Protein AF-A0A2D0HP15-F1 (afdb_monomer)

Secondary structure (DSSP, 8-state):
-PPPPPEEEEEEEEEEEETTTTEEEEEEEEEEEETTEESS-TTTEEE-HHHHHHTTT--EEE--EEETTS-GGGGT--SPEEEEEETTEEEEEE-SSSSPEEEEEEHHHHHHHHHHHHHHHHHHHHHHHHTT-TTEEESSS-HHHHHT--

Structure (mmCIF, N/CA/C/O backbone):
data_AF-A0A2D0HP15-F1
#
_entry.id   AF-A0A2D0HP15-F1
#
loop_
_atom_site.group_PDB
_atom_site.id
_atom_site.type_symbol
_atom_site.label_atom_id
_atom_site.label_alt_id
_atom_site.label_comp_id
_atom_site.label_asym_id
_atom_site.label_entity_id
_atom_site.label_seq_id
_atom_site.pdbx_PDB_ins_code
_atom_site.Cartn_x
_atom_site.Cartn_y
_atom_site.Cartn_z
_atom_site.occupancy
_atom_site.B_iso_or_equiv
_atom_site.auth_seq_id
_atom_site.auth_comp_id
_atom_site.auth_asym_id
_atom_site.auth_atom_id
_atom_site.pdbx_PDB_model_num
ATOM 1 N N . MET A 1 1 ? -7.570 -1.101 23.796 1.00 62.22 1 MET A N 1
ATOM 2 C CA . MET A 1 1 ? -7.635 -0.664 22.383 1.00 62.22 1 MET A CA 1
ATOM 3 C C . MET A 1 1 ? -6.213 -0.585 21.860 1.00 62.22 1 MET A C 1
ATOM 5 O O . MET A 1 1 ? -5.354 -0.163 22.624 1.00 62.22 1 MET A O 1
ATOM 9 N N . ASN A 1 2 ? -5.953 -1.022 20.624 1.00 70.69 2 ASN A N 1
ATOM 10 C CA . ASN A 1 2 ? -4.641 -0.807 20.001 1.00 70.69 2 ASN A CA 1
ATOM 11 C C . ASN A 1 2 ? -4.427 0.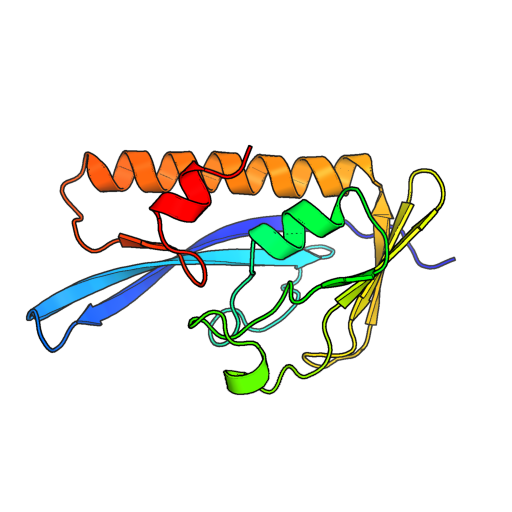698 19.774 1.00 70.69 2 ASN A C 1
ATOM 13 O O . ASN A 1 2 ? -5.408 1.388 19.483 1.00 70.69 2 ASN A O 1
ATOM 17 N N . PRO A 1 3 ? -3.196 1.213 19.925 1.00 88.19 3 PRO A N 1
ATOM 18 C CA . PRO A 1 3 ? -2.915 2.616 19.659 1.00 88.19 3 PRO A CA 1
ATOM 19 C C . PRO A 1 3 ? -3.179 2.945 18.186 1.00 88.19 3 PRO A C 1
ATOM 21 O O . PRO A 1 3 ? -2.922 2.123 17.300 1.00 88.19 3 PRO A O 1
ATOM 24 N N . ILE A 1 4 ? -3.679 4.157 17.939 1.00 92.69 4 ILE A N 1
ATOM 25 C CA . ILE A 1 4 ? -3.791 4.691 16.582 1.00 92.69 4 ILE A CA 1
ATOM 26 C C . ILE A 1 4 ? -2.374 4.832 16.030 1.00 92.69 4 ILE A C 1
ATOM 28 O O . ILE A 1 4 ? -1.502 5.424 16.662 1.00 92.69 4 ILE A O 1
ATOM 32 N N . SER A 1 5 ? -2.150 4.223 14.876 1.00 95.44 5 SER A N 1
ATOM 33 C CA . SER A 1 5 ? -0.889 4.225 14.155 1.00 95.44 5 SER A CA 1
ATOM 34 C C . SER A 1 5 ? -0.912 5.305 13.083 1.00 95.44 5 SER A C 1
ATOM 36 O O . SER A 1 5 ? -1.933 5.520 12.430 1.00 95.44 5 SER A O 1
ATOM 38 N N . ASP A 1 6 ? 0.228 5.951 12.882 1.00 96.00 6 ASP A N 1
ATOM 39 C CA . ASP A 1 6 ? 0.457 6.823 11.736 1.00 96.00 6 ASP A CA 1
ATOM 40 C C . ASP A 1 6 ? 0.743 5.974 10.494 1.00 96.00 6 ASP A C 1
ATOM 42 O O . ASP A 1 6 ? 1.467 4.976 10.579 1.00 96.00 6 ASP A O 1
ATOM 46 N N . ILE A 1 7 ? 0.185 6.366 9.349 1.00 97.56 7 ILE A N 1
ATOM 47 C CA . ILE A 1 7 ? 0.423 5.719 8.058 1.00 97.56 7 ILE A CA 1
ATOM 48 C C . ILE A 1 7 ? 0.934 6.741 7.051 1.00 97.56 7 ILE A C 1
ATOM 50 O O . ILE A 1 7 ? 0.349 7.803 6.844 1.00 97.56 7 ILE A O 1
ATOM 54 N N . LYS A 1 8 ? 2.016 6.378 6.369 1.00 97.75 8 LYS A N 1
ATOM 55 C CA . LYS A 1 8 ? 2.582 7.147 5.268 1.00 97.75 8 LYS A CA 1
ATOM 56 C C . LYS A 1 8 ? 2.876 6.216 4.107 1.00 97.75 8 LYS A C 1
ATOM 58 O O . LYS A 1 8 ? 3.398 5.125 4.305 1.00 97.75 8 LYS A O 1
ATOM 63 N N . ILE A 1 9 ? 2.581 6.664 2.895 1.00 97.62 9 ILE A N 1
ATOM 64 C CA . ILE A 1 9 ? 2.899 5.925 1.677 1.00 97.62 9 ILE A CA 1
ATOM 65 C C . ILE A 1 9 ? 3.856 6.780 0.855 1.00 97.62 9 ILE A C 1
ATOM 67 O O . ILE A 1 9 ? 3.556 7.931 0.535 1.00 97.62 9 ILE A O 1
ATOM 71 N N . CYS A 1 10 ? 5.030 6.233 0.566 1.00 94.94 10 CYS A N 1
ATOM 72 C CA . CYS A 1 10 ? 6.099 6.917 -0.151 1.00 94.94 10 CYS A CA 1
ATOM 73 C C . CYS A 1 10 ? 6.341 6.232 -1.488 1.00 94.94 10 CYS A C 1
ATOM 75 O O . CYS A 1 10 ? 6.298 5.012 -1.572 1.00 94.94 10 CYS A O 1
ATOM 77 N N . SER A 1 11 ? 6.666 7.002 -2.516 1.00 92.12 11 SER A N 1
ATOM 78 C CA . SER A 1 11 ? 7.191 6.466 -3.768 1.00 92.12 11 SER A CA 1
ATOM 79 C C . SER A 1 11 ? 8.716 6.341 -3.712 1.00 92.12 11 SER A C 1
ATOM 81 O O . SER A 1 11 ? 9.390 7.292 -3.310 1.00 92.12 11 SER A O 1
ATOM 83 N N . HIS A 1 12 ? 9.255 5.221 -4.176 1.00 90.38 12 HIS A N 1
ATOM 84 C CA . HIS A 1 12 ? 10.681 4.965 -4.340 1.00 90.38 12 HIS A CA 1
ATOM 85 C C . HIS A 1 12 ? 10.981 4.577 -5.790 1.00 90.38 12 HIS A C 1
ATOM 87 O O . HIS A 1 12 ? 10.178 3.897 -6.425 1.00 90.38 12 HIS A O 1
ATOM 93 N N . LEU A 1 13 ? 12.128 5.016 -6.311 1.00 88.06 13 LEU A N 1
ATOM 94 C CA . LEU A 1 13 ? 12.609 4.641 -7.639 1.00 88.06 13 LEU A CA 1
ATOM 95 C C . LEU A 1 13 ? 13.763 3.659 -7.484 1.00 88.06 13 LEU A C 1
ATOM 97 O O . LEU A 1 13 ? 14.813 4.025 -6.962 1.00 88.06 13 LEU A O 1
ATOM 101 N N . TYR A 1 14 ? 13.559 2.434 -7.953 1.00 85.56 14 TYR A N 1
ATOM 102 C CA . TYR A 1 14 ? 14.628 1.458 -8.103 1.00 85.56 14 TYR A CA 1
ATOM 103 C C . TYR A 1 14 ? 15.165 1.482 -9.524 1.00 85.56 14 TYR A C 1
ATOM 105 O O . TYR A 1 14 ? 14.412 1.678 -10.475 1.00 85.56 14 TYR A O 1
ATOM 113 N N . THR A 1 15 ? 16.460 1.228 -9.658 1.00 85.56 15 THR A N 1
ATOM 114 C CA . THR A 1 15 ? 17.133 1.152 -10.950 1.00 85.56 15 THR A CA 1
ATOM 115 C C . THR A 1 15 ? 17.764 -0.220 -11.089 1.00 85.56 15 THR A C 1
ATOM 117 O O . THR A 1 15 ? 18.530 -0.634 -10.218 1.00 85.56 15 THR A O 1
ATOM 120 N N . PHE A 1 16 ? 17.463 -0.913 -12.185 1.00 81.69 16 PHE A N 1
ATOM 121 C CA . PHE A 1 16 ? 18.110 -2.176 -12.529 1.00 81.69 16 PHE A CA 1
ATOM 122 C C . PHE A 1 16 ? 18.707 -2.102 -13.931 1.00 81.69 16 PHE A C 1
ATOM 124 O O . PHE A 1 16 ? 18.138 -1.444 -14.806 1.00 81.69 16 PHE A O 1
ATOM 131 N N . PRO A 1 17 ? 19.835 -2.784 -14.173 1.00 78.94 17 PRO A N 1
ATOM 132 C CA . PRO A 1 17 ? 20.353 -2.937 -15.519 1.00 78.94 17 PRO A CA 1
ATOM 133 C C . PRO A 1 17 ? 19.388 -3.793 -16.351 1.00 78.94 17 PRO A C 1
ATOM 135 O O . PRO A 1 17 ? 19.100 -4.941 -16.017 1.00 78.94 17 PRO A O 1
ATOM 138 N N . ASP A 1 18 ? 18.906 -3.239 -17.457 1.00 76.69 18 ASP A N 1
ATOM 139 C CA . ASP A 1 18 ? 18.227 -3.980 -18.510 1.00 76.69 18 ASP A CA 1
ATOM 140 C C . ASP A 1 18 ? 19.286 -4.562 -19.451 1.00 76.69 18 ASP A C 1
ATOM 142 O O . ASP A 1 18 ? 19.764 -3.913 -20.390 1.00 76.69 18 ASP A O 1
ATOM 146 N N . GLU A 1 19 ? 19.672 -5.809 -19.181 1.00 73.62 19 GLU A N 1
ATOM 147 C CA . GLU A 1 19 ? 20.675 -6.531 -19.968 1.00 73.62 19 GLU A CA 1
ATOM 148 C C . GLU A 1 19 ? 20.277 -6.688 -21.443 1.00 73.62 19 GLU A C 1
ATOM 150 O O . GLU A 1 19 ? 21.152 -6.765 -22.309 1.00 73.62 19 GLU A O 1
ATOM 155 N N . LYS A 1 20 ? 18.972 -6.697 -21.756 1.00 71.25 20 LYS A N 1
ATOM 156 C CA . LYS A 1 20 ? 18.483 -6.851 -23.134 1.00 71.25 20 LYS A CA 1
ATOM 157 C C . LYS A 1 20 ? 18.677 -5.570 -23.932 1.00 71.25 20 LYS A C 1
ATOM 159 O O . LYS A 1 20 ? 19.096 -5.633 -25.087 1.00 71.25 20 LYS A O 1
ATOM 164 N N . ASN A 1 21 ? 18.409 -4.422 -23.315 1.00 69.19 21 ASN A N 1
ATOM 165 C CA . ASN A 1 21 ? 18.455 -3.124 -23.990 1.00 69.19 21 ASN A CA 1
ATOM 166 C C . ASN A 1 21 ? 19.737 -2.321 -23.712 1.00 69.19 21 ASN A C 1
ATOM 168 O O . ASN A 1 21 ? 19.902 -1.236 -24.273 1.00 69.19 21 ASN A O 1
ATOM 172 N N . LYS A 1 22 ? 20.664 -2.850 -22.895 1.00 73.31 22 LYS A N 1
ATOM 173 C CA . LYS A 1 22 ? 21.902 -2.174 -22.451 1.00 73.31 22 LYS A CA 1
ATOM 174 C C . LYS A 1 22 ? 21.631 -0.788 -21.849 1.00 73.31 22 LYS A C 1
ATOM 176 O O . LYS A 1 22 ? 22.386 0.155 -22.083 1.00 73.31 22 LYS A O 1
ATOM 181 N N . GLN A 1 23 ? 20.532 -0.662 -21.113 1.00 78.38 23 GLN A N 1
ATOM 182 C CA . GLN A 1 23 ? 20.070 0.583 -20.497 1.00 78.38 23 GLN A CA 1
ATOM 183 C C . GLN A 1 23 ? 19.644 0.330 -19.053 1.00 78.38 23 GLN A C 1
ATOM 185 O O . GLN A 1 23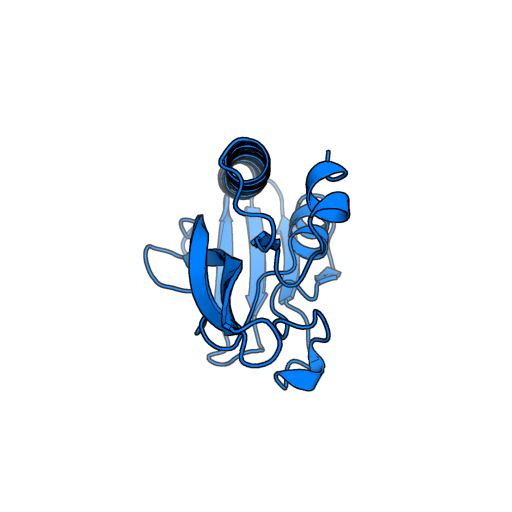 ? 19.558 -0.810 -18.612 1.00 78.38 23 GLN A O 1
ATOM 190 N N . GLU A 1 24 ? 19.384 1.397 -18.310 1.00 81.62 24 GLU A N 1
ATOM 191 C CA . GLU A 1 24 ? 18.736 1.299 -17.008 1.00 81.62 24 GLU A CA 1
ATOM 192 C C . GLU A 1 24 ? 17.212 1.209 -17.184 1.00 81.62 24 GLU A C 1
ATOM 194 O O . GLU A 1 24 ? 16.615 1.963 -17.958 1.00 81.62 24 GLU A O 1
ATOM 199 N N . ALA A 1 25 ? 16.585 0.283 -16.459 1.00 82.38 25 ALA A N 1
ATOM 200 C CA . ALA A 1 25 ? 15.145 0.244 -16.242 1.00 82.38 25 ALA A CA 1
AT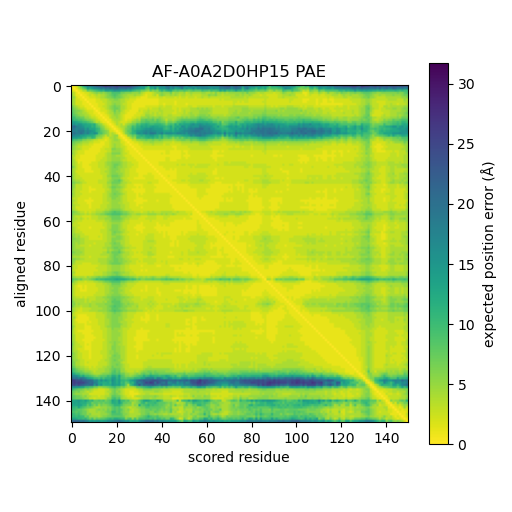OM 201 C C . ALA A 1 25 ? 14.834 0.843 -14.868 1.00 82.38 25 ALA A C 1
ATOM 203 O O . ALA A 1 25 ? 15.496 0.520 -13.874 1.00 82.38 25 ALA A O 1
ATOM 204 N N . TYR A 1 26 ? 13.828 1.714 -14.816 1.00 87.00 26 TYR A N 1
ATOM 205 C CA . TYR A 1 26 ? 13.417 2.397 -13.595 1.00 87.00 26 TYR A CA 1
ATOM 206 C C . TYR A 1 26 ? 12.086 1.826 -13.124 1.00 87.00 26 TYR A C 1
ATOM 208 O O . TYR A 1 26 ? 11.140 1.742 -13.899 1.00 87.00 26 TYR A O 1
ATOM 216 N N . TYR A 1 27 ? 11.986 1.494 -11.844 1.00 88.50 27 TYR A N 1
ATOM 217 C CA . TYR A 1 27 ? 10.788 0.918 -11.248 1.00 88.50 27 TYR A CA 1
ATOM 218 C C . TYR A 1 27 ? 10.278 1.828 -10.138 1.00 88.50 27 TYR A C 1
ATOM 220 O O . TYR A 1 27 ? 10.975 2.068 -9.150 1.00 88.50 27 TYR A O 1
ATOM 228 N N . LEU A 1 28 ? 9.063 2.348 -10.297 1.00 91.81 28 LEU A N 1
ATOM 229 C CA . LEU A 1 28 ? 8.367 3.122 -9.278 1.00 91.81 28 LEU A CA 1
ATOM 230 C C . LEU A 1 28 ? 7.595 2.182 -8.355 1.00 91.81 28 LEU A C 1
ATOM 232 O O . LEU A 1 28 ? 6.594 1.589 -8.758 1.00 91.81 28 LEU A O 1
ATOM 236 N N . ILE A 1 29 ? 8.032 2.113 -7.103 1.00 93.19 29 ILE A N 1
ATOM 237 C CA . ILE A 1 29 ? 7.418 1.303 -6.049 1.00 93.19 29 ILE A CA 1
ATOM 238 C C . ILE A 1 29 ? 6.818 2.208 -4.992 1.00 93.19 29 ILE A C 1
ATOM 240 O O . ILE A 1 29 ? 7.382 3.246 -4.653 1.00 93.19 29 ILE A O 1
ATOM 244 N N . PHE A 1 30 ? 5.683 1.795 -4.439 1.00 96.12 30 PHE A N 1
ATOM 245 C CA . PHE A 1 30 ? 5.121 2.414 -3.248 1.00 96.12 30 PHE A CA 1
ATOM 246 C C . PHE A 1 30 ? 5.520 1.609 -2.014 1.00 96.12 30 PHE A C 1
ATOM 248 O O . PHE A 1 30 ? 5.347 0.395 -1.976 1.00 96.12 30 PHE A O 1
ATOM 255 N N . GLU A 1 31 ? 6.039 2.294 -1.001 1.00 96.75 31 GLU A N 1
ATOM 256 C CA . GLU A 1 31 ? 6.351 1.739 0.311 1.00 96.75 31 GLU A CA 1
ATOM 257 C C . GLU A 1 31 ? 5.334 2.251 1.334 1.00 96.75 31 GLU A C 1
ATOM 259 O O . GLU A 1 31 ? 5.083 3.456 1.415 1.00 96.75 31 GLU A O 1
ATOM 264 N N . ILE A 1 32 ? 4.790 1.355 2.159 1.00 98.00 32 ILE A N 1
ATOM 265 C CA . ILE A 1 32 ? 3.978 1.727 3.325 1.00 98.00 32 ILE A CA 1
ATOM 266 C C . ILE A 1 32 ? 4.887 1.815 4.549 1.00 98.00 32 ILE A C 1
ATOM 268 O O . ILE A 1 32 ? 5.559 0.845 4.911 1.00 98.00 32 ILE A O 1
ATOM 272 N N . LEU A 1 33 ? 4.861 2.961 5.219 1.00 97.94 33 LEU A N 1
ATOM 273 C CA . LEU A 1 33 ? 5.452 3.174 6.527 1.00 97.94 33 LEU A CA 1
ATOM 274 C C . LEU A 1 33 ? 4.338 3.286 7.566 1.00 97.94 33 LEU A C 1
ATOM 276 O O . LEU A 1 33 ? 3.382 4.037 7.384 1.00 97.94 33 LEU A O 1
ATOM 280 N N . VAL A 1 34 ? 4.496 2.563 8.668 1.00 97.12 34 VAL A N 1
ATOM 281 C CA . VAL A 1 34 ? 3.615 2.606 9.831 1.00 97.12 34 VAL A CA 1
ATOM 282 C C . VAL A 1 34 ? 4.443 3.043 11.026 1.00 97.12 34 VAL A C 1
ATOM 284 O O . VAL A 1 34 ? 5.448 2.407 11.344 1.00 97.12 34 VAL A O 1
ATOM 287 N N . ASN A 1 35 ? 4.059 4.146 11.668 1.00 96.50 35 ASN A N 1
ATOM 288 C CA . ASN A 1 35 ? 4.835 4.768 12.751 1.00 96.50 35 ASN A CA 1
ATOM 289 C C . ASN A 1 35 ? 6.315 4.994 12.365 1.00 96.50 35 ASN A C 1
ATOM 291 O O . ASN A 1 35 ? 7.230 4.745 13.149 1.00 96.50 35 ASN A O 1
ATOM 295 N N . GLY A 1 36 ? 6.555 5.409 11.116 1.00 96.31 36 GLY A N 1
ATOM 296 C CA . GLY A 1 36 ? 7.896 5.649 10.569 1.00 96.31 36 GLY A CA 1
ATOM 297 C C . GLY A 1 36 ? 8.699 4.396 10.191 1.00 96.31 36 GLY A C 1
ATOM 298 O O . GLY A 1 36 ? 9.801 4.534 9.665 1.00 96.31 36 GLY A O 1
ATOM 299 N N . GLN A 1 37 ? 8.172 3.187 10.403 1.00 96.06 37 GLN A N 1
ATOM 300 C CA . GLN A 1 37 ? 8.834 1.929 10.042 1.00 96.06 37 GLN A CA 1
ATOM 301 C C . GLN A 1 37 ? 8.194 1.299 8.808 1.00 96.06 37 GLN A C 1
ATOM 303 O O . GLN A 1 37 ? 6.974 1.309 8.667 1.00 96.06 37 GLN A O 1
ATOM 308 N N . ARG A 1 38 ? 9.001 0.710 7.919 1.00 96.19 38 ARG A N 1
ATOM 309 C CA . ARG A 1 38 ? 8.473 -0.023 6.761 1.00 96.19 38 ARG A CA 1
ATOM 310 C C . ARG A 1 38 ? 7.579 -1.174 7.213 1.00 96.19 38 ARG A C 1
ATOM 312 O O . ARG A 1 38 ? 7.935 -1.929 8.117 1.00 96.19 38 ARG A O 1
ATOM 319 N N . LEU A 1 39 ? 6.439 -1.331 6.548 1.00 96.56 39 LEU A N 1
ATOM 320 C CA . LEU A 1 39 ? 5.530 -2.440 6.807 1.00 96.56 39 LEU A CA 1
ATOM 321 C C . LEU A 1 39 ? 6.201 -3.785 6.489 1.00 96.56 39 LEU A C 1
ATOM 323 O O . LEU A 1 39 ? 6.070 -4.727 7.264 1.00 96.56 39 LEU A O 1
ATOM 327 N N . THR A 1 40 ? 6.935 -3.866 5.380 1.00 95.88 40 THR A N 1
ATOM 328 C CA . THR A 1 40 ? 7.679 -5.055 4.944 1.00 95.88 40 THR A CA 1
ATOM 329 C C . THR A 1 40 ? 8.917 -4.655 4.128 1.00 95.88 40 THR A C 1
ATOM 331 O O . THR A 1 40 ? 9.185 -3.468 3.934 1.00 95.88 40 THR A O 1
ATOM 334 N N . ASP A 1 41 ? 9.672 -5.639 3.648 1.00 94.75 41 ASP A N 1
ATOM 335 C CA . ASP A 1 41 ? 10.788 -5.453 2.727 1.00 94.75 41 ASP A CA 1
ATOM 336 C C . ASP A 1 41 ? 10.312 -5.184 1.286 1.00 94.75 41 ASP A C 1
ATOM 338 O O . ASP A 1 41 ? 10.051 -6.094 0.498 1.00 94.75 41 ASP A O 1
ATOM 342 N N . PHE A 1 42 ? 10.212 -3.908 0.923 1.00 94.31 42 PHE A N 1
ATOM 343 C CA . PHE A 1 42 ? 9.788 -3.494 -0.417 1.00 94.31 42 PHE A CA 1
ATOM 344 C C . PHE A 1 42 ? 10.854 -3.686 -1.510 1.00 94.31 42 PHE A C 1
ATOM 346 O O . PHE A 1 42 ? 10.584 -3.413 -2.678 1.00 94.31 42 PHE A O 1
ATOM 353 N N . THR A 1 43 ? 12.034 -4.222 -1.175 1.00 90.50 43 THR A N 1
ATOM 354 C CA . THR A 1 43 ? 12.964 -4.727 -2.201 1.00 90.50 43 THR A CA 1
ATOM 355 C C . THR A 1 43 ? 12.486 -6.049 -2.811 1.00 90.50 43 THR A C 1
ATOM 357 O O . THR A 1 43 ? 12.919 -6.412 -3.900 1.00 90.50 43 THR A O 1
ATOM 360 N N . TYR A 1 44 ? 11.562 -6.742 -2.135 1.00 91.50 44 TYR A N 1
ATOM 361 C CA . TYR A 1 44 ? 10.982 -8.015 -2.568 1.00 91.50 44 TYR A CA 1
ATOM 362 C C . TYR A 1 44 ? 9.464 -7.934 -2.792 1.00 91.50 44 TYR A C 1
ATOM 364 O O . TYR A 1 44 ? 8.929 -8.514 -3.739 1.00 91.50 44 TYR A O 1
ATOM 372 N N . TYR A 1 45 ? 8.760 -7.190 -1.937 1.00 95.69 45 TYR A N 1
ATOM 373 C CA . TYR A 1 45 ? 7.320 -6.970 -2.050 1.00 95.69 45 TYR A CA 1
ATOM 374 C C . TYR A 1 45 ? 6.998 -5.656 -2.764 1.00 95.69 45 TYR A C 1
ATOM 376 O O . TYR A 1 45 ? 7.802 -4.728 -2.781 1.00 95.69 45 TYR A O 1
ATOM 384 N N . ALA A 1 46 ? 5.784 -5.546 -3.292 1.00 96.06 46 ALA A N 1
ATOM 385 C CA . ALA A 1 46 ? 5.239 -4.311 -3.837 1.00 96.06 46 ALA A CA 1
ATOM 386 C C . ALA A 1 46 ? 3.819 -4.059 -3.313 1.00 96.06 46 ALA A C 1
ATOM 388 O O . ALA A 1 46 ? 3.077 -4.995 -2.993 1.00 96.06 46 ALA A O 1
ATOM 389 N N . VAL A 1 47 ? 3.443 -2.781 -3.226 1.00 97.25 47 VAL A N 1
ATOM 390 C CA . VAL A 1 47 ? 2.093 -2.366 -2.830 1.00 97.25 47 VAL A CA 1
ATOM 391 C C . VAL A 1 47 ? 1.181 -2.351 -4.048 1.00 97.25 47 VAL A C 1
ATOM 393 O O . VAL A 1 47 ? 1.407 -1.584 -4.983 1.00 97.25 47 VAL A O 1
ATOM 396 N N . ASN A 1 48 ? 0.113 -3.143 -4.021 1.00 96.19 48 ASN A N 1
ATOM 397 C CA . ASN A 1 48 ? -0.960 -3.031 -4.998 1.00 96.19 48 ASN A CA 1
ATOM 398 C C . ASN A 1 48 ? -1.864 -1.847 -4.617 1.00 96.19 48 ASN A C 1
ATOM 400 O O . ASN A 1 48 ? -2.682 -1.941 -3.700 1.00 96.19 48 ASN A O 1
ATOM 404 N N . LEU A 1 49 ? -1.689 -0.711 -5.301 1.00 94.69 49 LEU A N 1
ATOM 405 C CA . LEU A 1 49 ? -2.451 0.503 -5.003 1.00 94.69 49 LEU A CA 1
ATOM 406 C C . LEU A 1 49 ? -3.945 0.365 -5.303 1.00 94.69 49 LEU A C 1
ATOM 408 O O . LEU A 1 49 ? -4.734 1.017 -4.632 1.00 94.69 49 LEU A O 1
ATOM 412 N N . GLU A 1 50 ? -4.344 -0.463 -6.266 1.00 93.38 50 GLU A N 1
ATOM 413 C CA . GLU A 1 50 ? -5.759 -0.689 -6.568 1.00 93.38 50 GLU A CA 1
ATOM 414 C C . GLU A 1 50 ? -6.460 -1.365 -5.382 1.00 93.38 50 GLU A C 1
ATOM 416 O O . GLU A 1 50 ? -7.455 -0.850 -4.878 1.00 93.38 50 GLU A O 1
ATOM 421 N N . GLU A 1 51 ? -5.884 -2.452 -4.866 1.00 96.50 51 GLU A N 1
ATOM 422 C CA . GLU A 1 51 ? -6.362 -3.131 -3.652 1.00 96.50 51 GLU A CA 1
ATOM 423 C C . GLU A 1 51 ? -6.358 -2.191 -2.437 1.00 96.50 51 GLU A C 1
ATOM 425 O O . GLU A 1 51 ? -7.308 -2.173 -1.654 1.00 96.50 51 GLU A O 1
ATOM 430 N N . LEU A 1 52 ? -5.316 -1.363 -2.304 1.00 97.00 52 LEU A N 1
ATOM 431 C CA . LEU A 1 52 ? -5.205 -0.393 -1.217 1.00 97.00 52 LEU A CA 1
ATOM 432 C C . LEU A 1 52 ? -6.288 0.697 -1.288 1.00 97.00 52 LEU A C 1
ATOM 434 O O . LEU A 1 52 ? -6.873 1.040 -0.263 1.00 97.00 52 LEU A O 1
ATOM 438 N N . ILE A 1 53 ? -6.592 1.220 -2.476 1.00 96.31 53 ILE A N 1
ATOM 439 C CA . ILE A 1 53 ? -7.675 2.196 -2.676 1.00 96.31 53 ILE A CA 1
ATOM 440 C C . ILE A 1 53 ? -9.025 1.554 -2.383 1.00 96.31 53 ILE A C 1
ATOM 442 O O . ILE A 1 53 ? -9.828 2.127 -1.654 1.00 96.31 53 ILE A O 1
ATOM 446 N N . GLN A 1 54 ? -9.266 0.344 -2.893 1.00 95.81 54 GLN A N 1
ATOM 447 C CA . GLN A 1 54 ? -10.518 -0.364 -2.630 1.00 95.81 54 GLN A CA 1
ATOM 448 C C . GLN A 1 54 ? -10.731 -0.607 -1.128 1.00 95.81 54 GLN A C 1
ATOM 450 O O . GLN A 1 54 ? -11.874 -0.666 -0.682 1.00 95.81 54 GLN A O 1
ATOM 455 N N . SER A 1 55 ? -9.655 -0.713 -0.341 1.00 97.56 55 SER A N 1
ATOM 456 C CA . SER A 1 55 ? -9.739 -0.886 1.111 1.00 97.56 55 SER A CA 1
ATOM 457 C C . SER A 1 55 ? -10.091 0.371 1.917 1.00 97.56 55 SER A C 1
ATOM 459 O O . SER A 1 55 ? -10.232 0.265 3.130 1.00 97.56 55 SER A O 1
ATOM 461 N N . ILE A 1 56 ? -10.278 1.532 1.274 1.00 96.81 56 ILE A N 1
ATOM 462 C CA . ILE A 1 56 ? -10.754 2.769 1.925 1.00 96.81 56 ILE A CA 1
ATOM 463 C C . ILE A 1 56 ? -12.227 2.672 2.339 1.00 96.81 56 ILE A C 1
ATOM 465 O O . ILE A 1 56 ? -12.601 3.198 3.384 1.00 96.81 56 ILE A O 1
ATOM 469 N N . ASP A 1 57 ? -13.056 2.025 1.515 1.00 93.94 57 ASP A N 1
ATOM 470 C CA . ASP A 1 57 ? -14.517 2.158 1.607 1.00 93.94 57 ASP A CA 1
ATOM 471 C C . ASP A 1 57 ? -15.239 0.865 2.004 1.00 93.94 57 ASP A C 1
ATOM 473 O O . ASP A 1 57 ? -16.458 0.868 2.194 1.00 93.94 57 ASP A O 1
ATOM 477 N N . ARG A 1 58 ? -14.531 -0.268 2.094 1.00 95.19 58 ARG A N 1
ATOM 478 C CA . ARG A 1 58 ? -15.174 -1.564 2.346 1.00 95.19 58 ARG A CA 1
ATOM 479 C C . ARG A 1 58 ? -14.334 -2.490 3.218 1.00 95.19 58 ARG A C 1
ATOM 481 O O . ARG A 1 58 ? -13.109 -2.543 3.115 1.00 95.19 58 ARG A O 1
ATOM 488 N N . ASP A 1 59 ? -15.029 -3.272 4.034 1.00 98.19 59 ASP A N 1
ATOM 489 C CA . ASP A 1 59 ? -14.441 -4.388 4.770 1.00 98.19 59 ASP A CA 1
ATOM 490 C C . ASP A 1 59 ? -14.049 -5.526 3.827 1.00 98.19 59 ASP A C 1
ATOM 492 O O . ASP A 1 59 ? -14.644 -5.713 2.761 1.00 98.19 59 ASP A O 1
ATOM 496 N N . GLY A 1 60 ? -13.080 -6.334 4.251 1.00 98.12 60 GLY A N 1
ATOM 497 C CA . GLY A 1 60 ? -12.734 -7.574 3.566 1.00 98.12 60 GLY A CA 1
ATOM 498 C C . GLY A 1 60 ? -11.243 -7.857 3.529 1.00 98.12 60 GLY A C 1
ATOM 499 O O . GLY A 1 60 ? -10.442 -7.228 4.217 1.00 98.12 60 GLY A O 1
ATOM 500 N N . GLN A 1 61 ? -10.877 -8.840 2.713 1.00 98.19 61 GLN A N 1
ATOM 501 C CA . GLN A 1 61 ? -9.491 -9.223 2.497 1.00 98.19 61 GLN A CA 1
ATOM 502 C C . GLN A 1 61 ? -8.965 -8.601 1.204 1.00 98.19 61 GLN A C 1
ATOM 504 O O . GLN A 1 61 ? -9.579 -8.764 0.153 1.00 98.19 61 GLN A O 1
ATOM 509 N N . PHE A 1 62 ? -7.812 -7.942 1.297 1.00 98.44 62 PHE A N 1
ATOM 510 C CA . PHE A 1 62 ? -7.187 -7.228 0.187 1.00 98.44 62 PHE A CA 1
ATOM 511 C C . PHE A 1 62 ? -5.734 -7.637 0.019 1.00 98.44 62 PHE A C 1
ATOM 513 O O . PHE A 1 62 ? -4.960 -7.662 0.986 1.00 98.44 62 PHE A O 1
ATOM 520 N N . TYR A 1 63 ? -5.320 -7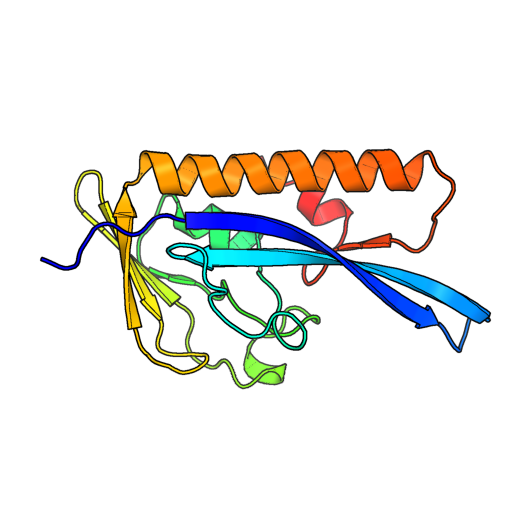.899 -1.213 1.00 97.88 63 TYR A N 1
ATOM 521 C CA . TYR A 1 63 ? -3.925 -8.212 -1.526 1.00 97.88 63 TYR A CA 1
ATOM 522 C C . TYR A 1 63 ? -3.110 -6.931 -1.709 1.00 97.88 63 TYR A C 1
ATOM 524 O O . TYR A 1 63 ? -2.545 -6.661 -2.761 1.00 97.88 63 TYR A O 1
ATOM 532 N N . ILE A 1 64 ? -3.048 -6.134 -0.641 1.00 97.88 64 ILE A N 1
ATOM 533 C CA . ILE A 1 64 ? -2.318 -4.860 -0.591 1.00 97.88 64 ILE A CA 1
ATOM 534 C C . ILE A 1 64 ? -0.814 -5.088 -0.775 1.00 97.88 64 ILE A C 1
ATOM 536 O O . ILE A 1 64 ? -0.142 -4.269 -1.391 1.00 97.88 64 ILE A O 1
ATOM 540 N N . ILE A 1 65 ? -0.285 -6.197 -0.250 1.00 97.56 65 ILE A N 1
ATOM 541 C CA . ILE A 1 65 ? 1.121 -6.591 -0.376 1.00 97.56 65 ILE A CA 1
ATOM 542 C C . ILE A 1 65 ? 1.212 -7.778 -1.328 1.00 97.56 65 ILE A C 1
ATOM 544 O O . ILE A 1 65 ? 0.561 -8.799 -1.114 1.00 97.56 65 ILE A O 1
ATOM 548 N N . THR A 1 66 ? 2.023 -7.635 -2.373 1.00 96.94 66 THR A N 1
ATOM 549 C CA . THR A 1 66 ? 2.163 -8.620 -3.456 1.00 96.94 66 THR A CA 1
ATOM 550 C C . THR A 1 66 ? 3.623 -8.763 -3.888 1.00 96.94 66 THR A C 1
ATOM 552 O O . THR A 1 66 ? 4.495 -8.054 -3.382 1.00 96.94 66 THR A O 1
ATOM 555 N N . CYS A 1 67 ? 3.909 -9.672 -4.821 1.00 95.19 67 CYS A N 1
ATOM 556 C CA . CYS A 1 67 ? 5.164 -9.645 -5.572 1.00 95.19 67 CYS A CA 1
ATOM 557 C C . CYS A 1 67 ? 5.196 -8.440 -6.528 1.00 95.19 67 CYS A C 1
ATOM 559 O O . CYS A 1 67 ? 4.152 -7.920 -6.916 1.00 95.19 67 CYS A O 1
ATOM 561 N N . TRP A 1 68 ? 6.377 -8.042 -6.996 1.00 93.38 68 TRP A N 1
ATOM 562 C CA . TRP A 1 68 ? 6.520 -6.997 -8.017 1.00 93.38 68 TRP A CA 1
ATOM 563 C C . TRP A 1 68 ? 5.770 -7.307 -9.318 1.00 93.38 68 TRP A C 1
ATOM 565 O O . TRP A 1 68 ? 5.358 -6.386 -10.012 1.00 93.38 68 TRP A O 1
ATOM 575 N N . CYS A 1 69 ? 5.531 -8.583 -9.636 1.00 91.19 69 CYS A N 1
ATOM 576 C CA . CYS A 1 69 ? 4.714 -8.971 -10.789 1.00 91.19 69 CYS A CA 1
ATOM 577 C C . CYS A 1 69 ? 3.196 -8.809 -10.568 1.00 91.19 69 CYS A C 1
ATOM 579 O O . CYS A 1 69 ? 2.418 -9.046 -11.489 1.00 91.19 69 CYS A O 1
ATOM 581 N N . GLY A 1 70 ? 2.763 -8.458 -9.353 1.00 92.62 70 GLY A N 1
ATOM 582 C CA . GLY A 1 70 ? 1.357 -8.313 -8.967 1.00 92.62 70 GLY A CA 1
ATOM 583 C C . GLY A 1 70 ? 0.665 -9.593 -8.521 1.00 92.62 70 GLY A C 1
ATOM 584 O O . GLY A 1 70 ? -0.475 -9.526 -8.075 1.00 92.62 70 GLY A O 1
ATOM 585 N N . VAL A 1 71 ? 1.343 -10.742 -8.586 1.00 94.94 71 VAL A N 1
ATOM 586 C CA . VAL A 1 71 ? 0.824 -12.026 -8.095 1.00 94.94 71 VAL A 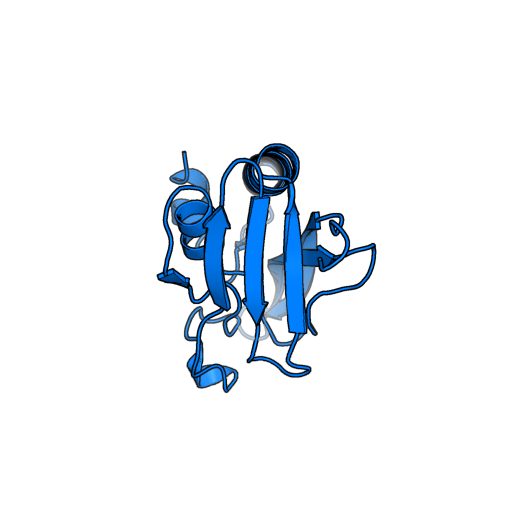CA 1
ATOM 587 C C . VAL A 1 71 ? 1.281 -12.230 -6.642 1.00 94.94 71 VAL A C 1
ATOM 589 O O . VAL A 1 71 ? 2.487 -12.351 -6.404 1.00 94.94 71 VAL A O 1
ATOM 592 N N . PRO A 1 72 ? 0.373 -12.246 -5.648 1.00 95.56 72 PRO A N 1
ATOM 593 C CA . PRO A 1 72 ? 0.729 -12.403 -4.233 1.00 95.56 72 PRO A CA 1
ATOM 594 C C . PRO A 1 72 ? 1.536 -13.677 -3.943 1.00 95.56 72 PRO A C 1
ATOM 596 O O . PRO A 1 72 ? 2.551 -13.642 -3.240 1.00 95.56 72 PRO A O 1
ATOM 599 N N . GLU A 1 73 ? 1.136 -14.793 -4.547 1.00 96.00 73 GLU A N 1
ATOM 600 C CA . GLU A 1 73 ? 1.689 -16.121 -4.290 1.00 96.00 73 GLU A CA 1
ATOM 601 C C . GLU A 1 73 ? 3.142 -16.251 -4.758 1.00 96.00 73 GLU A C 1
ATOM 603 O O . GLU A 1 73 ? 3.907 -17.005 -4.157 1.00 96.00 73 GLU A O 1
ATOM 608 N N . CYS A 1 74 ? 3.566 -15.472 -5.764 1.00 96.06 74 CYS A N 1
ATOM 609 C CA . CYS A 1 74 ? 4.969 -15.417 -6.193 1.00 96.06 74 CYS A CA 1
ATOM 610 C C . CYS A 1 74 ? 5.905 -14.935 -5.076 1.00 96.06 74 CYS A C 1
ATOM 612 O O . CYS A 1 74 ? 7.080 -15.296 -5.071 1.00 96.06 74 CYS A O 1
ATOM 614 N N . ALA A 1 75 ? 5.386 -14.146 -4.133 1.00 94.56 75 ALA A N 1
ATOM 615 C CA . ALA A 1 75 ? 6.109 -13.683 -2.954 1.00 94.56 75 ALA A CA 1
ATOM 616 C C . ALA A 1 75 ? 5.731 -14.460 -1.676 1.00 94.56 75 ALA A C 1
ATOM 618 O O . ALA A 1 75 ? 6.028 -14.018 -0.568 1.00 94.56 75 ALA A O 1
ATOM 619 N N . GLY A 1 76 ? 5.034 -15.596 -1.806 1.00 95.62 76 GLY A N 1
ATOM 620 C CA . GLY A 1 76 ? 4.567 -16.395 -0.670 1.00 95.62 76 GLY A CA 1
ATOM 621 C C . GLY A 1 76 ? 3.397 -15.778 0.108 1.00 95.62 76 GLY A C 1
ATOM 622 O O . GLY A 1 76 ? 3.079 -16.247 1.203 1.00 95.62 76 GLY A O 1
ATOM 623 N N . VAL A 1 77 ? 2.739 -14.745 -0.430 1.00 97.00 77 VAL A N 1
ATOM 624 C CA . VAL A 1 77 ? 1.548 -14.142 0.180 1.00 97.00 77 VAL A CA 1
ATOM 625 C C . VAL A 1 77 ? 0.319 -14.916 -0.287 1.00 97.00 77 VAL A C 1
ATOM 627 O O . VAL A 1 77 ? -0.082 -14.840 -1.438 1.00 97.00 77 VAL A O 1
ATOM 630 N N . THR A 1 78 ? -0.285 -15.666 0.627 1.00 97.00 78 THR A N 1
ATOM 631 C CA . THR A 1 78 ? -1.486 -16.496 0.389 1.00 97.00 78 THR A CA 1
ATOM 632 C C . THR A 1 78 ? -2.727 -15.960 1.098 1.00 97.00 78 THR A C 1
ATOM 634 O O . THR A 1 78 ? -3.830 -16.469 0.919 1.00 97.00 78 THR A O 1
ATOM 637 N N . LYS A 1 79 ? -2.545 -14.951 1.957 1.00 97.25 79 LYS A N 1
ATOM 638 C CA . LYS A 1 79 ? -3.605 -14.272 2.694 1.00 97.25 79 LYS A CA 1
ATOM 639 C C . LYS A 1 79 ? -3.395 -12.771 2.583 1.00 97.25 79 LYS A C 1
ATOM 641 O O . LYS A 1 79 ? -2.376 -12.254 3.037 1.00 97.25 79 LYS A O 1
ATOM 646 N N . GLY A 1 80 ? -4.380 -12.083 2.018 1.00 97.12 80 GLY A N 1
ATOM 647 C CA . GLY A 1 80 ? -4.419 -10.627 2.011 1.00 97.12 80 GLY A CA 1
ATOM 648 C C . GLY A 1 80 ? -4.590 -10.038 3.414 1.00 97.12 80 GLY A C 1
ATOM 649 O O . GLY A 1 80 ? -4.932 -10.733 4.380 1.00 97.12 80 GLY A O 1
ATOM 650 N N . VAL A 1 81 ? -4.387 -8.728 3.501 1.00 98.38 81 VAL A N 1
ATOM 651 C CA . VAL A 1 81 ? -4.659 -7.928 4.693 1.00 98.38 81 VAL A CA 1
ATOM 652 C C . VAL A 1 81 ? -6.162 -7.904 4.928 1.00 98.38 81 VAL A C 1
ATOM 654 O O . VAL A 1 81 ? -6.922 -7.544 4.033 1.00 98.38 81 VAL A O 1
ATOM 657 N N . ASN A 1 82 ? -6.594 -8.282 6.129 1.00 98.56 82 ASN A N 1
ATOM 658 C CA . ASN A 1 82 ? -7.998 -8.170 6.502 1.00 98.56 82 ASN A CA 1
ATOM 659 C C . ASN A 1 82 ? -8.271 -6.765 7.043 1.00 98.56 82 ASN A C 1
ATOM 661 O O . ASN A 1 82 ? -7.649 -6.355 8.026 1.00 98.56 82 ASN A O 1
ATOM 665 N N . VAL A 1 83 ? -9.191 -6.050 6.409 1.00 98.62 83 VAL A N 1
ATOM 666 C CA . VAL A 1 83 ? -9.549 -4.665 6.707 1.00 98.62 83 VAL A CA 1
ATOM 667 C C . VAL A 1 83 ? -10.951 -4.624 7.299 1.00 98.62 83 VAL A C 1
ATOM 669 O O . VAL A 1 83 ? -11.870 -5.261 6.78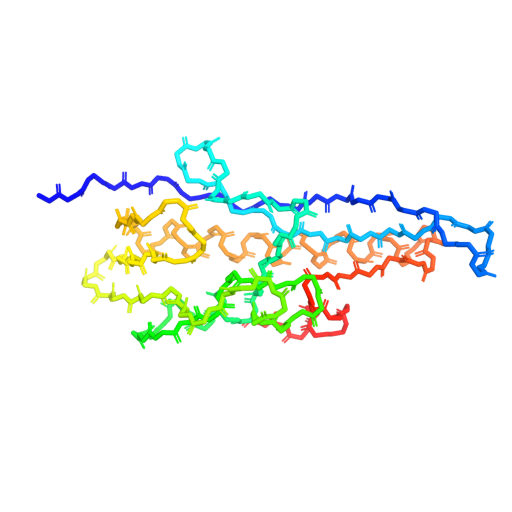5 1.00 98.62 83 VAL A O 1
ATOM 672 N N . PHE A 1 84 ? -11.092 -3.898 8.405 1.00 98.31 84 PHE A N 1
ATOM 673 C CA . PHE A 1 84 ? -12.352 -3.712 9.113 1.00 98.31 84 PHE A CA 1
ATOM 674 C C . PHE A 1 84 ? -12.539 -2.248 9.511 1.00 98.31 84 PHE A C 1
ATOM 676 O O . PHE A 1 84 ? -11.671 -1.673 10.175 1.00 98.31 84 PHE A O 1
ATOM 683 N N . HIS A 1 85 ? -13.680 -1.677 9.152 1.00 97.69 85 HIS A N 1
ATOM 684 C CA . HIS A 1 85 ? -14.072 -0.308 9.449 1.00 97.69 85 HIS A CA 1
ATOM 685 C C . HIS A 1 85 ? -14.950 -0.276 10.697 1.00 97.69 85 HIS A C 1
ATOM 687 O O . HIS A 1 85 ? -15.886 -1.058 10.860 1.00 97.69 85 HIS A O 1
ATOM 693 N N . ASN A 1 86 ? -14.658 0.650 11.603 1.00 94.12 86 ASN A N 1
ATOM 694 C CA . ASN A 1 86 ? -15.482 0.885 12.777 1.00 94.12 86 ASN A CA 1
ATOM 695 C C . ASN A 1 86 ? -15.463 2.362 13.147 1.00 94.12 86 ASN A C 1
ATOM 697 O O . ASN A 1 86 ? -14.474 2.840 13.704 1.00 94.12 86 ASN A O 1
ATOM 701 N N . GLN A 1 87 ? -16.582 3.047 12.901 1.00 92.19 87 GLN A N 1
ATOM 702 C CA . GLN A 1 87 ? -16.682 4.501 13.057 1.00 92.19 87 GLN A CA 1
ATOM 703 C C . GLN A 1 87 ? -15.560 5.181 12.254 1.00 92.19 87 GLN A C 1
ATOM 705 O O . GLN A 1 87 ? -15.379 4.843 11.092 1.00 92.19 87 GLN A O 1
ATOM 710 N N . ASP A 1 88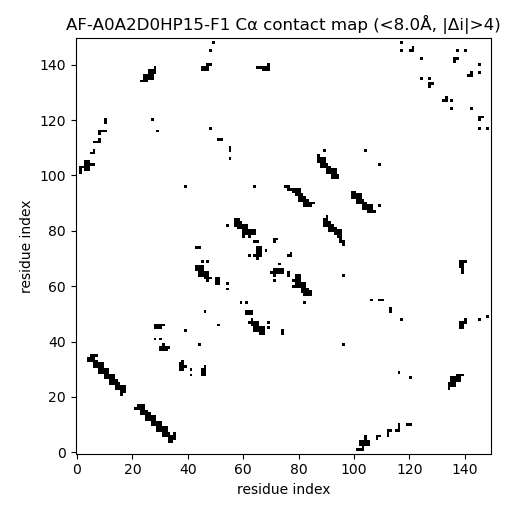 ? -14.780 6.062 12.880 1.00 95.75 88 ASP A N 1
ATOM 711 C CA . ASP A 1 88 ? -13.667 6.780 12.254 1.00 95.75 88 ASP A CA 1
ATOM 712 C C . ASP A 1 88 ? -12.342 5.990 12.273 1.00 95.75 88 ASP A C 1
ATOM 714 O O . ASP A 1 88 ? -11.265 6.574 12.145 1.00 95.75 88 ASP A O 1
ATOM 718 N N . LEU A 1 89 ? -12.380 4.667 12.481 1.00 97.31 89 LEU A N 1
ATOM 719 C CA . LEU A 1 89 ? -11.186 3.826 12.575 1.00 97.31 89 LEU A CA 1
ATOM 720 C C . LEU A 1 89 ? -11.167 2.722 11.522 1.00 97.31 89 LEU A C 1
ATOM 722 O O . LEU A 1 89 ? -12.153 2.015 11.313 1.00 97.31 89 LEU A O 1
ATOM 726 N N . ILE A 1 90 ? -9.981 2.495 10.961 1.00 98.06 90 ILE A N 1
ATOM 727 C CA . ILE A 1 90 ? -9.682 1.374 10.069 1.00 98.06 90 ILE A CA 1
ATOM 728 C C . ILE A 1 90 ? -8.726 0.435 10.785 1.00 98.06 90 ILE A C 1
ATOM 730 O O . ILE A 1 90 ? -7.641 0.830 11.210 1.00 98.06 90 ILE A O 1
ATOM 734 N N . ARG A 1 91 ? -9.109 -0.832 10.917 1.00 98.25 91 ARG A N 1
ATOM 735 C CA . ARG A 1 91 ? -8.259 -1.877 11.479 1.00 98.25 91 ARG A CA 1
ATOM 736 C C . ARG A 1 91 ? -7.739 -2.773 10.374 1.00 98.25 91 ARG A C 1
ATOM 738 O O . ARG A 1 91 ? -8.518 -3.341 9.620 1.00 98.25 91 ARG A O 1
ATOM 745 N N . TRP A 1 92 ? -6.429 -2.966 10.355 1.00 98.31 92 TRP A N 1
ATOM 746 C CA . TRP A 1 92 ? -5.787 -4.000 9.557 1.00 98.31 92 TRP A CA 1
ATOM 747 C C . TRP A 1 92 ? -5.359 -5.156 10.445 1.00 98.31 92 TRP A C 1
ATOM 749 O O . TRP A 1 92 ? -4.720 -4.946 11.475 1.00 98.31 92 TRP A O 1
ATOM 759 N N . THR A 1 93 ? -5.630 -6.376 10.003 1.00 98.25 93 THR A N 1
ATOM 760 C CA . THR A 1 93 ? -4.954 -7.578 10.485 1.00 98.25 93 THR A CA 1
ATOM 761 C C . THR A 1 93 ? -4.076 -8.101 9.359 1.00 98.25 93 THR A C 1
ATOM 763 O O . THR A 1 93 ? -4.560 -8.647 8.366 1.00 98.25 93 THR A O 1
ATOM 766 N N . VAL A 1 94 ? -2.770 -7.904 9.515 1.00 97.69 94 VAL A N 1
ATOM 767 C CA . VAL A 1 94 ? -1.744 -8.372 8.584 1.00 97.69 94 VAL A CA 1
ATOM 768 C C . VAL A 1 94 ? -1.201 -9.673 9.146 1.00 97.69 94 VAL A C 1
ATOM 770 O O . VAL A 1 94 ? -0.644 -9.670 10.237 1.00 97.69 94 VAL A O 1
ATOM 773 N N . THR A 1 95 ? -1.380 -10.778 8.428 1.00 96.69 95 THR A N 1
ATOM 774 C CA . THR A 1 95 ? -0.773 -12.074 8.791 1.00 96.69 95 THR A CA 1
ATOM 775 C C . THR A 1 95 ? 0.396 -12.426 7.884 1.00 96.69 95 THR A C 1
ATOM 777 O O . THR A 1 95 ? 1.265 -13.190 8.280 1.00 96.69 95 THR A O 1
ATOM 780 N N . GLN A 1 96 ? 0.425 -11.858 6.676 1.00 95.62 96 GLN A N 1
ATOM 781 C CA . GLN A 1 96 ? 1.486 -12.050 5.705 1.00 95.62 96 GLN A CA 1
ATOM 782 C C . GLN A 1 96 ? 1.803 -10.722 5.003 1.00 95.62 96 GLN A C 1
ATOM 784 O O . GLN A 1 96 ? 0.883 -9.953 4.710 1.00 95.62 96 GLN A O 1
ATOM 789 N N . PRO A 1 97 ? 3.086 -10.458 4.716 1.00 94.38 97 PRO A N 1
ATOM 790 C CA . PRO A 1 97 ? 4.251 -11.186 5.228 1.00 94.38 97 PRO A CA 1
ATOM 791 C C . PRO A 1 97 ? 4.428 -11.011 6.748 1.00 94.38 97 PRO A C 1
ATOM 793 O O . PRO A 1 97 ? 3.922 -10.057 7.345 1.00 94.38 97 PRO A O 1
ATOM 796 N N . GLU A 1 98 ? 5.132 -11.955 7.376 1.00 92.38 98 GLU A N 1
ATOM 797 C CA . GLU A 1 98 ? 5.465 -11.884 8.804 1.00 92.38 98 GLU A CA 1
ATOM 798 C C . GLU A 1 98 ? 6.325 -10.634 9.112 1.00 92.38 98 GLU A C 1
ATOM 800 O O . GLU A 1 98 ? 7.085 -10.178 8.253 1.00 92.38 98 GLU A O 1
ATOM 805 N N . PRO A 1 99 ? 6.243 -10.064 10.329 1.00 94.31 99 PRO A N 1
ATOM 806 C CA . PRO A 1 99 ? 5.454 -10.540 11.460 1.00 94.31 99 PRO A CA 1
ATOM 807 C C . PRO A 1 99 ? 3.962 -10.199 11.349 1.00 94.31 99 PRO A C 1
ATOM 809 O O . PRO A 1 99 ? 3.582 -9.106 10.904 1.00 94.31 99 PRO A O 1
ATOM 812 N N . SER A 1 100 ? 3.129 -11.116 11.838 1.00 95.62 100 SER A N 1
ATOM 813 C CA . SER A 1 100 ? 1.705 -10.885 12.057 1.00 95.62 100 SER A CA 1
ATOM 814 C C . SER A 1 100 ? 1.480 -9.728 13.031 1.00 95.62 100 SER A C 1
ATOM 816 O O . SER A 1 100 ? 2.107 -9.643 14.091 1.00 95.62 100 SER A O 1
ATOM 818 N N . ARG A 1 101 ? 0.587 -8.805 12.671 1.00 95.44 101 ARG A N 1
ATOM 819 C CA . ARG A 1 101 ? 0.298 -7.606 13.464 1.00 95.44 101 ARG A CA 1
ATOM 820 C C . ARG A 1 101 ? -1.096 -7.066 13.190 1.00 95.44 101 ARG A C 1
ATOM 822 O O . ARG A 1 101 ? -1.646 -7.208 12.099 1.00 95.44 101 ARG A O 1
ATOM 829 N N . THR A 1 102 ? -1.654 -6.401 14.196 1.00 97.56 102 THR A N 1
ATOM 830 C CA . THR A 1 102 ? -2.899 -5.645 14.055 1.00 97.56 102 THR A CA 1
ATOM 831 C C . THR A 1 102 ? -2.597 -4.163 14.165 1.00 97.56 102 THR A C 1
ATOM 833 O O . THR A 1 102 ? -2.037 -3.721 15.165 1.00 97.56 102 THR A O 1
ATOM 836 N N . LEU A 1 103 ? -2.989 -3.408 13.148 1.00 97.56 103 LEU A N 1
ATOM 837 C CA . LEU A 1 103 ? -2.800 -1.966 13.065 1.00 97.56 103 LEU A CA 1
ATOM 838 C C . LEU A 1 103 ? -4.163 -1.290 13.110 1.00 97.56 103 LEU A C 1
ATOM 840 O O . LEU A 1 103 ? -5.174 -1.867 12.709 1.00 97.56 103 LEU A O 1
ATOM 844 N N . THR A 1 104 ? -4.219 -0.087 13.657 1.00 98.12 104 THR A N 1
ATOM 845 C CA . THR A 1 104 ? -5.445 0.709 13.699 1.00 98.12 104 THR A CA 1
ATOM 846 C C . THR A 1 104 ? -5.095 2.118 13.279 1.00 98.12 104 THR A C 1
ATOM 848 O O . THR A 1 104 ? -4.144 2.680 13.804 1.00 98.12 104 THR A O 1
ATOM 851 N N . PHE A 1 105 ? -5.841 2.665 12.335 1.00 97.88 105 PHE A N 1
ATOM 852 C CA . PHE A 1 105 ? -5.613 3.974 11.744 1.00 97.88 105 PHE A CA 1
ATOM 853 C C . PHE A 1 105 ? -6.853 4.835 11.941 1.00 97.88 105 PHE A C 1
ATOM 855 O O . PHE A 1 105 ? -7.967 4.312 11.965 1.00 97.88 105 PHE A O 1
ATOM 862 N N . ASP A 1 106 ? -6.655 6.144 12.042 1.00 97.81 106 ASP A N 1
ATOM 863 C CA . ASP A 1 106 ? -7.734 7.099 11.805 1.00 97.81 106 ASP A CA 1
ATOM 864 C C . ASP A 1 106 ? -8.130 7.047 10.321 1.00 97.81 106 ASP A C 1
ATOM 866 O O . ASP A 1 106 ? -7.263 7.046 9.441 1.00 97.81 106 ASP A O 1
ATOM 870 N N . GLN A 1 107 ? -9.431 6.984 10.043 1.00 97.12 107 GLN A N 1
ATOM 871 C CA . GLN A 1 107 ? -9.964 6.813 8.693 1.00 97.12 107 GLN A CA 1
ATOM 872 C C . GLN A 1 107 ? -9.554 7.961 7.762 1.00 97.12 107 GLN A C 1
ATOM 874 O O . GLN A 1 107 ? -9.151 7.718 6.625 1.00 97.12 107 GLN A O 1
ATOM 879 N N . LYS A 1 108 ? -9.584 9.210 8.244 1.00 97.00 108 LYS A N 1
ATOM 880 C CA . LYS A 1 108 ? -9.232 10.380 7.426 1.00 97.00 108 LYS A CA 1
ATOM 881 C C . LYS A 1 108 ? -7.740 10.421 7.144 1.00 97.00 108 LYS A C 1
ATOM 883 O O . LYS A 1 108 ? -7.335 10.758 6.034 1.00 97.00 108 LYS A O 1
ATOM 888 N N . MET A 1 109 ? -6.906 10.100 8.133 1.00 97.12 109 MET A N 1
ATOM 889 C CA . MET A 1 109 ? -5.456 10.017 7.930 1.00 97.12 109 MET A CA 1
ATOM 890 C C . MET A 1 109 ? -5.096 8.919 6.928 1.00 97.12 109 MET A C 1
ATOM 892 O O . MET A 1 109 ? -4.280 9.146 6.035 1.00 97.12 109 MET A O 1
ATOM 896 N N . TYR A 1 110 ? -5.747 7.763 7.044 1.00 97.88 110 TYR A N 1
ATOM 897 C CA . TYR A 1 110 ? -5.572 6.636 6.140 1.00 97.88 110 TYR A CA 1
ATOM 898 C C . TYR A 1 110 ? -5.944 6.985 4.693 1.00 97.88 110 TYR A C 1
ATOM 900 O O . TYR A 1 110 ? -5.117 6.837 3.789 1.00 97.88 110 TYR A O 1
ATOM 908 N N . GLU A 1 111 ? -7.143 7.530 4.477 1.00 97.56 111 GLU A N 1
ATOM 909 C CA . GLU A 1 111 ? -7.602 7.957 3.153 1.00 97.56 111 GLU A CA 1
ATOM 910 C C . GLU A 1 111 ? -6.661 9.015 2.554 1.00 97.56 111 GLU A C 1
ATOM 912 O O . GLU A 1 111 ? -6.221 8.903 1.404 1.00 97.56 111 GLU A O 1
ATOM 917 N N . ASN A 1 112 ? -6.284 10.022 3.348 1.00 97.62 112 ASN A N 1
ATOM 918 C CA . ASN A 1 112 ? -5.387 11.085 2.902 1.00 97.62 112 ASN A CA 1
ATOM 919 C C . ASN A 1 112 ? -4.005 10.558 2.500 1.00 97.62 112 ASN A C 1
ATOM 921 O O . ASN A 1 112 ? -3.440 11.041 1.512 1.00 97.62 112 ASN A O 1
ATOM 925 N N . ALA A 1 113 ? -3.456 9.580 3.227 1.00 97.75 113 ALA A N 1
ATOM 926 C CA . ALA A 1 113 ? -2.173 8.970 2.889 1.00 97.75 113 ALA A CA 1
ATOM 927 C C . ALA A 1 113 ? -2.227 8.290 1.513 1.00 97.75 113 ALA A C 1
ATOM 929 O O . ALA A 1 113 ? -1.334 8.504 0.686 1.00 97.75 113 ALA A O 1
ATOM 930 N N . ILE A 1 114 ? -3.298 7.538 1.233 1.00 97.06 114 ILE A N 1
ATOM 931 C CA . ILE A 1 114 ? -3.475 6.826 -0.041 1.00 97.06 114 ILE A CA 1
ATOM 932 C C . ILE A 1 114 ? -3.669 7.815 -1.189 1.00 97.06 114 ILE A C 1
ATOM 934 O O . ILE A 1 114 ? -2.929 7.767 -2.176 1.00 97.06 114 ILE A O 1
ATOM 938 N N . ARG A 1 115 ? -4.593 8.774 -1.051 1.00 95.56 115 ARG A N 1
ATOM 939 C CA . ARG A 1 115 ? -4.848 9.786 -2.093 1.00 95.56 115 ARG A CA 1
ATOM 940 C C . ARG A 1 115 ? -3.606 10.617 -2.403 1.00 95.56 115 ARG A C 1
ATOM 942 O O . ARG A 1 115 ? -3.322 10.920 -3.565 1.00 95.56 115 ARG A O 1
ATOM 949 N N . THR A 1 116 ? -2.831 10.961 -1.374 1.00 95.62 116 THR A N 1
ATOM 950 C CA . THR A 1 116 ? -1.568 11.688 -1.541 1.00 95.62 116 THR A CA 1
ATOM 951 C C . THR A 1 116 ? -0.554 10.867 -2.332 1.00 95.62 116 THR A C 1
ATOM 953 O O . THR A 1 116 ? 0.056 11.403 -3.260 1.00 95.62 116 THR A O 1
ATOM 956 N N . ALA A 1 117 ? -0.404 9.577 -2.025 1.00 94.75 117 ALA A N 1
ATOM 957 C CA . ALA A 1 117 ? 0.511 8.699 -2.747 1.00 94.75 117 ALA A CA 1
ATOM 958 C C . ALA A 1 117 ? 0.116 8.515 -4.214 1.00 94.75 117 ALA A C 1
ATOM 960 O O . ALA A 1 117 ? 0.970 8.666 -5.088 1.00 94.75 117 ALA A O 1
ATOM 961 N N . VAL A 1 118 ? -1.170 8.297 -4.508 1.00 93.81 118 VAL A N 1
ATOM 962 C CA . VAL A 1 118 ? -1.670 8.206 -5.892 1.00 93.81 118 VAL A CA 1
ATOM 963 C C . VAL A 1 118 ? -1.344 9.486 -6.663 1.00 93.81 118 VAL A C 1
ATOM 965 O O . VAL A 1 118 ? -0.776 9.437 -7.756 1.00 93.81 118 VAL A O 1
ATOM 968 N N . LYS A 1 119 ? -1.619 10.657 -6.074 1.00 93.88 119 LYS A N 1
ATOM 969 C CA . LYS A 1 119 ? -1.318 11.956 -6.692 1.00 93.88 119 LYS A CA 1
ATOM 970 C C . LYS A 1 119 ? 0.180 12.150 -6.948 1.00 93.88 119 LYS A C 1
ATOM 972 O O . LYS A 1 119 ? 0.562 12.632 -8.016 1.00 93.88 119 LYS A O 1
ATOM 977 N N . GLN A 1 120 ? 1.031 11.791 -5.987 1.00 92.31 120 GLN A N 1
ATOM 978 C CA . GLN A 1 120 ? 2.488 11.866 -6.135 1.00 92.31 120 GLN A CA 1
ATOM 979 C C . GLN A 1 120 ? 2.989 10.912 -7.225 1.00 92.31 120 GLN A C 1
ATOM 981 O O . GLN A 1 120 ? 3.762 11.330 -8.086 1.00 92.31 120 GLN A O 1
ATOM 986 N N . GLY A 1 121 ? 2.477 9.681 -7.253 1.00 91.44 121 GLY A N 1
ATOM 987 C CA . GLY A 1 121 ? 2.764 8.687 -8.283 1.00 91.44 121 GLY A CA 1
ATOM 988 C C . GLY A 1 121 ? 2.448 9.182 -9.688 1.00 91.44 121 GLY A C 1
ATOM 989 O O . GLY A 1 121 ? 3.319 9.191 -10.556 1.00 91.44 121 GLY A O 1
ATOM 990 N N . LYS A 1 122 ? 1.229 9.696 -9.898 1.00 91.38 122 LYS A N 1
ATOM 991 C CA . LYS A 1 122 ? 0.822 10.289 -11.184 1.00 91.38 122 LYS A CA 1
ATOM 992 C C . LYS A 1 122 ? 1.753 11.429 -11.610 1.00 91.38 122 LYS A C 1
ATOM 994 O O . LYS A 1 122 ? 2.122 11.513 -12.782 1.00 91.38 122 LYS A O 1
ATOM 999 N N . LYS A 1 123 ? 2.170 12.288 -10.670 1.00 90.56 123 LYS A N 1
ATOM 1000 C CA . LYS A 1 123 ? 3.110 13.386 -10.948 1.00 90.56 123 LYS A CA 1
ATOM 1001 C C . LYS A 1 123 ? 4.481 12.867 -11.393 1.00 90.56 123 LYS A C 1
ATOM 1003 O O . LYS A 1 123 ? 5.026 13.400 -12.356 1.00 90.56 123 LYS A O 1
ATOM 1008 N N . LEU A 1 124 ? 5.012 11.837 -10.734 1.00 88.81 124 LEU A N 1
ATOM 1009 C CA . LEU A 1 124 ? 6.299 11.234 -11.094 1.00 88.81 124 LEU A CA 1
ATOM 1010 C C . LEU A 1 124 ? 6.255 10.576 -12.476 1.00 88.81 124 LEU A C 1
ATOM 1012 O O . LEU A 1 124 ? 7.150 10.817 -13.284 1.00 88.81 124 LEU A O 1
ATOM 1016 N N . ILE A 1 125 ? 5.186 9.835 -12.792 1.00 87.38 125 ILE A N 1
ATOM 1017 C CA . ILE A 1 125 ? 4.993 9.261 -14.134 1.00 87.38 125 ILE A CA 1
ATOM 1018 C C . ILE A 1 125 ? 4.958 10.367 -15.190 1.00 87.38 125 ILE A C 1
ATOM 1020 O O . ILE A 1 125 ? 5.621 10.259 -16.221 1.00 87.38 125 ILE A O 1
ATOM 1024 N N . ALA A 1 126 ? 4.189 11.434 -14.950 1.00 87.12 126 ALA A N 1
ATOM 1025 C CA . ALA A 1 126 ? 4.107 12.549 -15.885 1.00 87.12 126 ALA A CA 1
ATOM 1026 C C . ALA A 1 126 ? 5.493 13.166 -16.121 1.00 87.12 126 ALA A C 1
ATOM 1028 O O . ALA A 1 126 ? 5.900 13.318 -17.268 1.00 87.12 126 ALA A O 1
ATOM 1029 N N . GLN A 1 127 ? 6.248 13.447 -15.055 1.00 85.06 127 GLN A N 1
ATOM 1030 C CA . GLN A 1 127 ? 7.606 13.992 -15.147 1.00 85.06 127 GLN A CA 1
ATOM 1031 C C . GLN A 1 127 ? 8.562 13.067 -15.913 1.00 85.06 127 GLN A C 1
ATOM 1033 O O . GLN A 1 127 ? 9.307 13.547 -16.764 1.00 85.06 127 GLN A O 1
ATOM 1038 N N . ALA A 1 128 ? 8.510 11.754 -15.677 1.00 82.81 128 ALA A N 1
ATOM 1039 C CA . ALA A 1 128 ? 9.359 10.790 -16.376 1.00 82.81 128 ALA A CA 1
ATOM 1040 C C . ALA A 1 128 ? 9.081 10.742 -17.888 1.00 82.81 128 ALA A C 1
ATOM 1042 O O . ALA A 1 128 ? 10.025 10.698 -18.678 1.00 82.81 128 ALA A O 1
ATOM 1043 N N . LYS A 1 129 ? 7.805 10.843 -18.296 1.00 79.12 129 LYS A N 1
ATOM 1044 C CA . LYS A 1 129 ? 7.410 10.918 -19.714 1.00 79.12 129 LYS A CA 1
ATOM 1045 C C . LYS A 1 129 ? 7.988 12.147 -20.423 1.00 79.12 129 LYS A C 1
ATOM 1047 O O . LYS A 1 129 ? 8.377 12.042 -21.581 1.00 79.12 129 LYS A O 1
ATOM 1052 N N . TYR A 1 130 ? 8.065 13.295 -19.745 1.00 73.12 130 TYR A N 1
ATOM 1053 C CA . TYR A 1 130 ? 8.644 14.518 -20.321 1.00 73.12 130 TYR A CA 1
ATOM 1054 C C . TYR A 1 130 ? 10.176 14.479 -20.401 1.00 73.12 130 TYR A C 1
ATOM 1056 O O . TYR A 1 130 ? 10.753 15.043 -21.327 1.00 73.12 130 TYR A O 1
ATOM 1064 N N . SER A 1 131 ? 10.840 13.802 -19.461 1.00 66.31 131 SER A N 1
ATOM 1065 C CA . SER A 1 131 ? 12.307 13.784 -19.350 1.00 66.31 131 SER A CA 1
ATOM 1066 C C . SER A 1 131 ? 13.013 12.746 -20.238 1.00 66.31 131 SER A C 1
ATOM 1068 O O . SER A 1 131 ? 14.208 12.539 -20.079 1.00 66.31 131 SER A O 1
ATOM 1070 N N . SER A 1 132 ? 12.318 12.108 -21.189 1.00 59.09 132 SER A N 1
ATOM 1071 C CA . SER A 1 132 ? 12.862 11.064 -2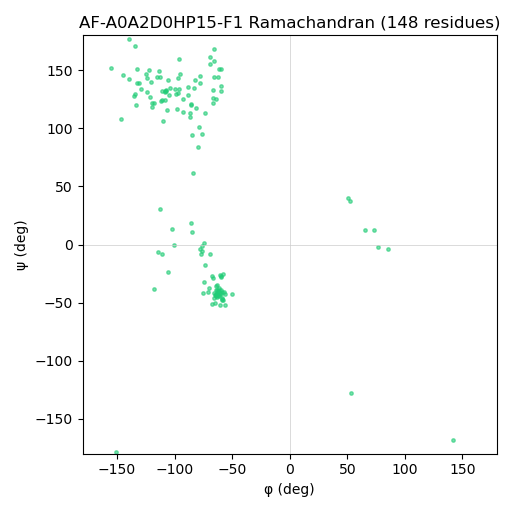2.088 1.00 59.09 132 SER A CA 1
ATOM 1072 C C . SER A 1 132 ? 13.295 9.744 -21.419 1.00 59.09 132 SER A C 1
ATOM 1074 O O . SER A 1 132 ? 13.899 8.905 -22.084 1.00 59.09 132 SER A O 1
ATOM 1076 N N . ASN A 1 133 ? 12.933 9.494 -20.152 1.00 59.66 133 ASN A N 1
ATOM 1077 C CA . ASN A 1 133 ? 13.115 8.179 -19.521 1.00 59.66 133 ASN A CA 1
ATOM 1078 C C . ASN A 1 133 ? 11.983 7.239 -19.962 1.00 59.66 133 ASN A C 1
ATOM 1080 O O . ASN A 1 133 ? 10.968 7.101 -19.280 1.00 59.66 133 ASN A O 1
ATOM 1084 N N . GLN A 1 134 ? 12.149 6.608 -21.129 1.00 62.56 134 GLN A N 1
ATOM 1085 C CA . GLN A 1 134 ? 11.134 5.732 -21.734 1.00 62.56 134 GLN A CA 1
ATOM 1086 C C . GLN A 1 134 ? 10.910 4.403 -20.984 1.00 62.56 134 GLN A C 1
ATOM 1088 O O . GLN A 1 134 ? 9.930 3.724 -21.269 1.00 62.56 134 GLN A O 1
ATOM 1093 N N . ASN A 1 135 ? 11.737 4.078 -19.981 1.00 77.50 135 ASN A N 1
ATOM 1094 C CA . ASN A 1 135 ? 11.712 2.791 -19.271 1.00 77.50 135 ASN A CA 1
ATOM 1095 C C . ASN A 1 135 ? 11.277 2.902 -17.796 1.00 77.50 135 ASN A C 1
ATOM 1097 O O . ASN A 1 135 ? 11.765 2.142 -16.961 1.00 77.50 135 ASN A O 1
ATOM 1101 N N . LEU A 1 136 ? 10.422 3.872 -17.441 1.00 85.75 136 LEU A N 1
ATOM 1102 C CA . LEU A 1 136 ? 9.802 3.883 -16.111 1.00 85.75 136 LEU A CA 1
ATOM 1103 C C . LEU A 1 136 ? 8.603 2.933 -16.080 1.00 85.75 136 LEU A C 1
ATOM 1105 O O . LEU A 1 136 ? 7.595 3.192 -16.741 1.00 85.75 136 LEU A O 1
ATOM 1109 N N . GLU A 1 137 ? 8.672 1.909 -15.242 1.00 88.12 137 GLU A N 1
ATOM 1110 C CA . GLU A 1 137 ? 7.571 1.004 -14.935 1.00 88.12 137 GLU A CA 1
ATOM 1111 C C . GLU A 1 137 ? 7.064 1.249 -13.516 1.00 88.12 137 GLU A C 1
ATOM 1113 O O . GLU A 1 137 ? 7.834 1.309 -12.562 1.00 88.12 137 GLU A O 1
ATOM 1118 N N . VAL A 1 138 ? 5.755 1.390 -13.345 1.00 88.88 138 VAL A N 1
ATOM 1119 C CA . VAL A 1 138 ? 5.140 1.283 -12.022 1.00 88.88 138 VAL A CA 1
ATOM 1120 C C . VAL A 1 138 ? 4.931 -0.196 -11.701 1.00 88.88 138 VAL A C 1
ATOM 1122 O O . VAL A 1 138 ? 4.600 -0.999 -12.572 1.00 88.88 138 VAL A O 1
ATOM 1125 N N . VAL A 1 139 ? 5.157 -0.564 -10.442 1.00 90.56 139 VAL A N 1
ATOM 1126 C CA . VAL A 1 139 ? 5.062 -1.950 -9.971 1.00 90.56 139 VAL A CA 1
ATOM 1127 C C . VAL A 1 139 ? 4.218 -2.035 -8.693 1.00 90.56 139 VAL A C 1
ATOM 1129 O O . VAL A 1 139 ? 4.321 -1.162 -7.828 1.00 90.56 139 VAL A O 1
ATOM 1132 N N . PRO A 1 140 ? 3.349 -3.058 -8.566 1.00 89.31 140 PRO A N 1
ATOM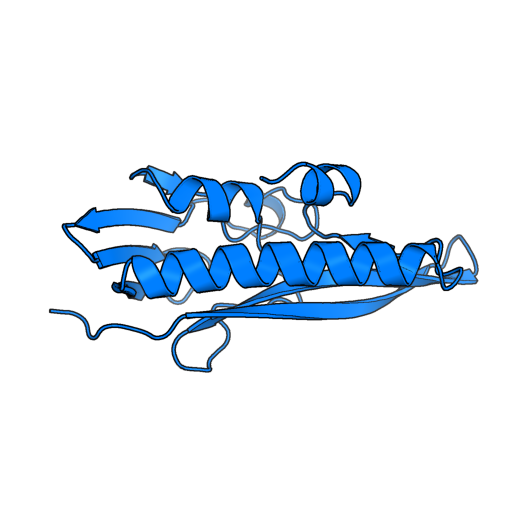 1133 C CA . PRO A 1 140 ? 3.046 -4.073 -9.581 1.00 89.31 140 PRO A CA 1
ATOM 1134 C C . PRO A 1 140 ? 2.098 -3.573 -10.688 1.00 89.31 140 PRO A C 1
ATOM 1136 O O . PRO A 1 140 ? 1.757 -4.304 -11.616 1.00 89.31 140 PRO A O 1
ATOM 1139 N N . MET A 1 141 ? 1.606 -2.340 -10.572 1.00 79.19 141 MET A N 1
ATOM 1140 C CA . MET A 1 141 ? 0.620 -1.779 -11.490 1.00 79.19 141 MET A CA 1
ATOM 1141 C C . MET A 1 141 ? 1.279 -1.111 -12.686 1.00 79.19 141 MET A C 1
ATOM 1143 O O . MET A 1 141 ? 2.037 -0.180 -12.500 1.00 79.19 141 MET A O 1
ATOM 1147 N N . GLN A 1 142 ? 0.877 -1.447 -13.908 1.00 75.38 142 GLN A N 1
ATOM 1148 C CA . GLN A 1 142 ? 1.318 -0.718 -15.102 1.00 75.38 142 GLN A CA 1
ATOM 1149 C C . GLN A 1 142 ? 0.920 0.771 -15.062 1.00 75.38 142 GLN A C 1
ATOM 1151 O O . GLN A 1 142 ? -0.128 1.140 -14.523 1.00 75.38 142 GLN A O 1
ATOM 1156 N N . ASN A 1 143 ? 1.720 1.624 -15.710 1.00 80.06 143 ASN A N 1
ATOM 1157 C CA . ASN A 1 143 ? 1.564 3.086 -15.705 1.00 80.06 143 ASN A CA 1
ATOM 1158 C C . ASN A 1 143 ? 0.141 3.564 -16.046 1.00 80.06 143 ASN A C 1
ATOM 1160 O O . ASN A 1 143 ? -0.372 4.485 -15.411 1.00 80.06 143 ASN A O 1
ATOM 1164 N N . GLU A 1 144 ? -0.494 2.955 -17.049 1.00 78.69 144 GLU A N 1
ATOM 1165 C CA . GLU A 1 144 ? -1.847 3.319 -17.496 1.00 78.69 144 GLU A CA 1
ATOM 1166 C C . GLU A 1 144 ? -2.895 3.059 -16.414 1.00 78.69 144 GLU A C 1
ATOM 1168 O O . GLU A 1 144 ? -3.765 3.900 -16.186 1.00 78.69 144 GLU A O 1
ATOM 1173 N N . LYS A 1 145 ? -2.755 1.947 -15.680 1.00 81.62 145 LYS A N 1
ATOM 1174 C CA . LYS A 1 145 ? -3.654 1.618 -14.572 1.00 81.62 145 LYS A CA 1
ATOM 1175 C C . LYS A 1 145 ? -3.548 2.641 -13.450 1.00 81.62 145 LYS A C 1
ATOM 1177 O O . LYS A 1 145 ? -4.577 3.077 -12.953 1.00 81.62 145 LYS A O 1
ATOM 1182 N N . LEU A 1 146 ? -2.337 3.083 -13.086 1.00 83.06 146 LEU A N 1
ATOM 1183 C CA . LEU A 1 146 ? -2.189 4.107 -12.043 1.00 83.06 146 LEU A CA 1
ATOM 1184 C C . LEU A 1 146 ? -2.852 5.430 -12.444 1.00 83.06 146 LEU A C 1
ATOM 1186 O O . LEU A 1 146 ? -3.468 6.091 -11.610 1.00 83.06 146 LEU A O 1
ATOM 1190 N N . ILE A 1 147 ? -2.730 5.833 -13.712 1.00 82.44 147 ILE A N 1
ATOM 1191 C CA . ILE A 1 147 ? -3.336 7.075 -14.212 1.00 82.44 147 ILE A CA 1
ATOM 1192 C C . ILE A 1 147 ? -4.867 7.021 -14.110 1.00 82.44 147 ILE A C 1
ATOM 1194 O O . ILE A 1 147 ? -5.472 8.045 -13.785 1.00 82.44 147 ILE A O 1
ATOM 1198 N N . ALA A 1 148 ? -5.459 5.844 -14.314 1.00 83.88 148 ALA A N 1
ATOM 1199 C CA . ALA A 1 148 ? -6.900 5.613 -14.262 1.00 83.88 148 ALA A CA 1
ATOM 1200 C C . ALA A 1 148 ? -7.499 5.525 -12.842 1.00 83.88 148 ALA A C 1
ATOM 1202 O O . ALA A 1 148 ? -8.717 5.498 -12.717 1.00 83.88 148 ALA A O 1
ATOM 1203 N N . LEU A 1 149 ? -6.687 5.486 -11.777 1.00 80.12 149 LEU A N 1
ATOM 1204 C CA . LEU A 1 149 ? -7.194 5.469 -10.397 1.00 80.12 149 LEU A CA 1
ATOM 1205 C C . LEU A 1 149 ? -7.734 6.854 -10.002 1.00 80.12 149 LEU A C 1
ATOM 1207 O O . LEU A 1 149 ? -6.941 7.793 -9.899 1.00 80.12 149 LEU A O 1
ATOM 1211 N N . GLU A 1 150 ? -9.041 7.003 -9.784 1.00 59.94 150 GLU A N 1
ATOM 1212 C CA . GLU A 1 150 ? -9.701 8.256 -9.359 1.00 59.94 150 GLU A CA 1
ATOM 1213 C C . GLU A 1 150 ? -10.222 8.188 -7.917 1.00 59.94 150 GLU A C 1
ATOM 1215 O O . GLU A 1 150 ? -10.945 7.223 -7.591 1.00 59.94 150 GLU A O 1
#

pLDDT: mean 90.83, std 9.23, range [59.09, 98.62]

Mean predicted aligned error: 4.44 Å

Radius of gyration: 15.68 Å; Cα contacts (8 Å, |Δi|>4): 292; chains: 1; bounding box: 39×31×46 Å

Sequence (150 aa):
MNPISDIKICSHLYTFPDEKNKQEAYYLIFEILVNGQRLTDFTYYAVNLEELIQSIDRDGQFYIITCWCGVPECAGVTKGVNVFHNQDLIRWTVTQPEPSRTLTFDQKMYENAIRTAVKQGKKLIAQAKYSSNQNLEVVPMQNEKLIALE

Foldseek 3Di:
DDDAKFKAKDWDWDWDQPPVVRDIAIEIAIFIDINNHTPDPRVFKGADLVQLLVLLPDFDFGQRIDGQLRHNVVSPRPTGWGWDDDPQKIWTFDVPPDDTDIHIHGSVSSNCNSVVRLVVLLVVLVVCVVVPVPRYAYTPDGPVVSVPDD

Nearest PDB structures (foldseek):
  4czh-assembly1_A  TM=2.426E-01  e=2.495E-01  Caulobacter vibrioides
  4czl-assembly1_A  TM=2.224E-01  e=3.161E-01  Caulobacter vibrioides
  4czm-assembly2_B  TM=2.447E-01  e=4.249E-01  Caulobacter vibrioides
  4cze-assembly1_A  TM=2.197E-01  e=5.713E-01  Caulobacter vibrioides
  8pnq-assembly1_B  TM=3.033E-01  e=3.178E+00  Influenza A virus (A/Zhejiang/DTID-ZJU01/2013(H7N9))

Solvent-accessible surface area (backbone atoms only — not comparable to full-atom values): 8246 Å² total; per-residue (Å²): 131,82,68,76,43,53,62,44,49,44,82,44,78,47,78,44,82,32,81,90,76,76,42,73,34,34,36,42,33,48,44,52,26,47,73,86,37,66,74,65,66,62,94,62,37,17,35,31,61,67,41,47,56,58,54,71,83,46,66,48,73,29,56,32,63,16,12,50,83,54,45,27,61,84,61,72,30,87,50,44,35,35,35,44,74,55,89,67,31,36,33,38,41,32,63,44,72,77,76,64,48,77,49,31,27,44,39,67,57,49,47,50,26,52,56,50,34,54,54,51,50,48,50,50,54,53,51,36,66,74,69,71,49,87,47,70,40,36,32,32,49,51,59,69,59,61,67,68,65,129